Protein AF-A0A3F3I5J6-F1 (afdb_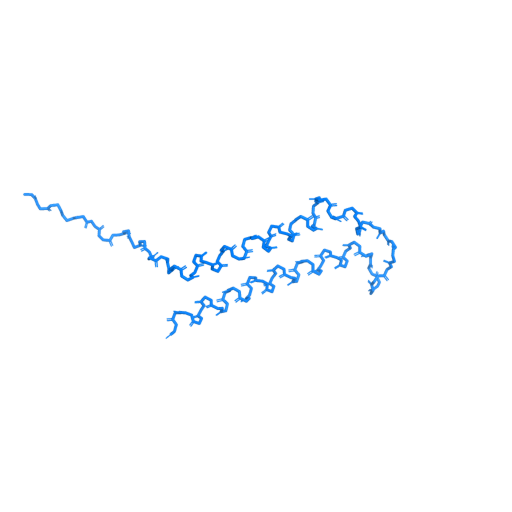monomer_lite)

pLDDT: mean 80.24, std 12.53, range [44.16, 95.69]

Structure (mmCIF, N/CA/C/O backbone):
data_AF-A0A3F3I5J6-F1
#
_entry.id   AF-A0A3F3I5J6-F1
#
loop_
_atom_site.group_PDB
_atom_site.id
_atom_site.type_symbol
_atom_site.label_atom_id
_atom_site.label_alt_id
_atom_site.label_comp_id
_atom_site.label_asym_id
_atom_site.label_entity_id
_atom_site.label_seq_id
_atom_site.pdbx_PDB_ins_code
_atom_site.Cartn_x
_atom_site.Cartn_y
_atom_site.Cartn_z
_atom_site.occupancy
_atom_site.B_iso_or_equiv
_atom_site.auth_seq_id
_atom_site.auth_comp_id
_atom_site.auth_asym_id
_atom_site.auth_atom_id
_atom_site.pdbx_PDB_model_num
ATOM 1 N N . MET A 1 1 ? -53.276 17.068 18.582 1.00 44.16 1 MET A N 1
ATOM 2 C CA . MET A 1 1 ? -52.499 16.657 17.390 1.00 44.16 1 MET A CA 1
ATOM 3 C C . MET A 1 1 ? -51.187 16.072 17.883 1.00 44.16 1 MET A C 1
ATOM 5 O O . MET A 1 1 ? -50.416 16.794 18.495 1.00 44.16 1 MET A O 1
ATOM 9 N N . ASN A 1 2 ? -51.012 14.754 17.765 1.00 47.69 2 ASN A N 1
ATOM 10 C CA . ASN A 1 2 ? -49.895 14.026 18.370 1.00 47.69 2 ASN A CA 1
ATOM 11 C C . ASN A 1 2 ? -48.841 13.766 17.280 1.00 47.69 2 ASN A C 1
ATOM 13 O O . ASN A 1 2 ? -49.062 12.933 16.400 1.00 47.69 2 ASN A O 1
ATOM 17 N N . ASN A 1 3 ? -47.739 14.518 17.295 1.00 63.41 3 ASN A N 1
ATOM 18 C CA . ASN A 1 3 ? -46.676 14.414 16.293 1.00 63.41 3 ASN A CA 1
ATOM 19 C C . ASN A 1 3 ? -45.805 13.184 16.588 1.00 63.41 3 ASN A C 1
ATOM 21 O O . ASN A 1 3 ? -44.817 13.270 17.315 1.00 63.41 3 ASN A O 1
ATOM 25 N N . LYS A 1 4 ? -46.168 12.025 16.024 1.00 62.38 4 LYS A N 1
ATOM 26 C CA . LYS A 1 4 ? -45.280 10.855 15.983 1.00 62.38 4 LYS A CA 1
ATOM 27 C C . LYS A 1 4 ? -44.195 11.104 14.938 1.00 62.38 4 LYS A C 1
ATOM 29 O O . LYS A 1 4 ? -44.438 10.975 13.743 1.00 62.38 4 LYS A O 1
ATOM 34 N N . ILE A 1 5 ? -43.008 11.481 15.397 1.00 70.75 5 ILE A N 1
ATOM 35 C CA . ILE A 1 5 ? -41.804 11.539 14.564 1.00 70.75 5 ILE A CA 1
ATOM 36 C C . ILE A 1 5 ? -41.500 10.099 14.102 1.00 70.75 5 ILE A C 1
ATOM 38 O O . ILE A 1 5 ? -41.409 9.210 14.953 1.00 70.75 5 ILE A O 1
ATOM 42 N N . PRO A 1 6 ? -41.396 9.820 12.789 1.00 63.78 6 PRO A N 1
ATOM 43 C CA . PRO A 1 6 ? -41.115 8.474 12.308 1.00 63.78 6 PRO A CA 1
ATOM 44 C C . PRO A 1 6 ? -39.686 8.064 12.683 1.00 63.78 6 PRO A C 1
ATOM 46 O O . PRO A 1 6 ? -38.719 8.753 12.357 1.00 63.78 6 PRO A O 1
ATOM 49 N N . ASN A 1 7 ? -39.560 6.906 13.336 1.00 60.19 7 ASN A N 1
ATOM 50 C CA . ASN A 1 7 ? -38.304 6.234 13.693 1.00 60.19 7 ASN A CA 1
ATOM 51 C C . ASN A 1 7 ? -37.596 5.657 12.445 1.00 60.19 7 ASN A C 1
ATOM 53 O O . ASN A 1 7 ? -37.312 4.467 12.376 1.00 60.19 7 ASN A O 1
ATOM 57 N N . GLY A 1 8 ? -37.388 6.482 11.415 1.00 61.12 8 GLY A N 1
ATOM 58 C CA . GLY A 1 8 ? -36.802 6.089 10.127 1.00 61.12 8 GLY A CA 1
ATOM 59 C C . GLY A 1 8 ? -35.345 6.511 9.944 1.00 61.12 8 GLY A C 1
ATOM 60 O O . GLY A 1 8 ? -34.704 6.111 8.979 1.00 61.12 8 GLY A O 1
ATOM 61 N N . LEU A 1 9 ? -34.791 7.294 10.869 1.00 63.47 9 LEU A N 1
ATOM 62 C CA . LEU A 1 9 ? -33.375 7.647 10.874 1.00 63.47 9 LEU A CA 1
ATOM 63 C C . LEU A 1 9 ? -32.649 6.722 11.849 1.00 63.47 9 LEU A C 1
ATOM 65 O O . LEU A 1 9 ? -32.220 7.138 12.923 1.00 63.47 9 LEU A O 1
ATOM 69 N N . VAL A 1 10 ? -32.521 5.447 11.466 1.00 62.56 10 VAL A N 1
ATOM 70 C CA . VAL A 1 10 ? -31.557 4.527 12.081 1.00 62.56 10 VAL A CA 1
ATOM 71 C C . VAL A 1 10 ? -30.168 5.014 11.670 1.00 62.56 10 VAL A C 1
ATOM 73 O O . VAL A 1 10 ? -29.514 4.470 10.784 1.00 62.56 10 VAL A O 1
ATOM 76 N N . PHE A 1 11 ? -29.706 6.098 12.295 1.00 58.31 11 PHE A N 1
ATOM 77 C CA . PHE A 1 11 ? -28.282 6.347 12.405 1.00 58.31 11 PHE A CA 1
ATOM 78 C C . PHE A 1 11 ? -27.755 5.199 13.249 1.00 58.31 11 PHE A C 1
ATOM 80 O O . PHE A 1 11 ? -27.810 5.252 14.475 1.00 58.31 11 PHE A O 1
ATOM 87 N N . SER A 1 12 ? -27.303 4.133 12.584 1.00 58.72 12 SER A N 1
ATOM 88 C CA . SER A 1 12 ? -26.442 3.130 13.195 1.00 58.72 12 SER A CA 1
ATOM 89 C C . SER A 1 12 ? -25.392 3.911 13.967 1.00 58.72 12 SER A C 1
ATOM 91 O O . SER A 1 12 ? -24.564 4.592 13.353 1.00 58.72 12 SER A O 1
ATOM 93 N N . SER A 1 13 ? -25.502 3.916 15.296 1.00 54.47 13 SER A N 1
ATOM 94 C CA . SER A 1 13 ? -24.579 4.620 16.173 1.00 54.47 13 SER A CA 1
ATOM 95 C C . SER A 1 13 ? -23.221 3.991 15.910 1.00 54.47 13 SER A C 1
ATOM 97 O O . SER A 1 13 ? -22.937 2.893 16.383 1.00 54.47 13 SER A O 1
ATOM 99 N N . ARG A 1 14 ? -22.435 4.597 15.008 1.00 57.69 14 ARG A N 1
ATOM 100 C CA . ARG A 1 14 ? -21.140 4.052 14.601 1.00 57.69 14 ARG A CA 1
ATOM 101 C C . ARG A 1 14 ? -20.342 3.891 15.879 1.00 57.69 14 ARG A C 1
ATOM 103 O O . ARG A 1 14 ? -20.081 4.889 16.554 1.00 57.69 14 ARG A O 1
ATOM 110 N N . SER A 1 15 ? -19.967 2.654 16.201 1.00 65.38 15 SER A N 1
ATOM 111 C CA . SER A 1 15 ? -19.226 2.388 17.427 1.00 65.38 15 SER A CA 1
ATOM 112 C C . SER A 1 15 ? -17.978 3.291 17.456 1.00 65.38 15 SER A C 1
ATOM 114 O O . SER A 1 15 ? -17.307 3.485 16.428 1.00 65.38 15 SER A O 1
ATOM 116 N N . PRO A 1 16 ? -17.630 3.886 18.610 1.00 67.75 16 PRO A N 1
ATOM 117 C CA . PRO A 1 16 ? -16.433 4.717 18.716 1.00 67.75 16 PRO A CA 1
ATOM 118 C C . PRO A 1 16 ? -15.155 3.931 18.367 1.00 67.75 16 PRO A C 1
ATOM 120 O O . PRO A 1 16 ? -14.164 4.530 17.941 1.00 67.75 16 PRO A O 1
ATOM 123 N N . LYS A 1 17 ? -15.180 2.593 18.481 1.00 70.06 17 LYS A N 1
ATOM 124 C CA . LYS A 1 17 ? -14.093 1.686 18.080 1.00 70.06 17 LYS A CA 1
ATOM 125 C C . LYS A 1 17 ? -13.904 1.664 16.561 1.00 70.06 17 LYS A C 1
ATOM 127 O O . LYS A 1 17 ? -12.782 1.851 16.084 1.00 70.06 17 LYS A O 1
ATOM 132 N N . ARG A 1 18 ? -14.997 1.580 15.797 1.00 73.38 18 ARG A N 1
ATOM 133 C CA . ARG A 1 18 ? -14.989 1.635 14.328 1.00 73.38 18 ARG A CA 1
ATOM 134 C C . ARG A 1 18 ? -14.435 2.955 13.795 1.00 73.38 18 ARG A C 1
ATOM 136 O O . ARG A 1 18 ? -13.650 2.965 12.848 1.00 73.38 18 ARG A O 1
ATOM 143 N N . ARG A 1 19 ? -14.757 4.079 14.452 1.00 75.44 19 ARG A N 1
ATOM 144 C CA . ARG A 1 19 ? -14.202 5.404 14.106 1.00 75.44 19 ARG A CA 1
ATOM 145 C C . ARG A 1 19 ? -12.682 5.466 14.299 1.00 75.44 19 ARG A C 1
ATOM 147 O O . ARG A 1 19 ? -11.994 5.988 13.426 1.00 75.44 19 ARG A O 1
ATOM 154 N N . LYS A 1 20 ? -12.151 4.909 15.397 1.00 78.75 20 LYS A N 1
ATOM 155 C CA . LYS A 1 20 ? -10.696 4.835 15.640 1.00 78.75 20 LYS A CA 1
ATOM 156 C C . LYS A 1 20 ? -9.986 3.969 14.595 1.00 78.75 20 LYS A C 1
ATOM 158 O O . LYS A 1 20 ? -8.924 4.344 14.117 1.00 78.75 20 LYS A O 1
ATOM 163 N N . ARG A 1 21 ? -10.589 2.847 14.194 1.00 78.19 21 ARG A N 1
ATOM 164 C CA . ARG A 1 21 ? -10.039 1.958 13.154 1.00 78.19 21 ARG A CA 1
ATOM 165 C C . ARG A 1 21 ? -10.059 2.600 11.768 1.00 78.19 21 ARG A C 1
ATOM 167 O O . ARG A 1 21 ? -9.063 2.528 11.056 1.00 78.19 21 ARG A O 1
ATOM 174 N N . ALA A 1 22 ? -11.143 3.290 11.411 1.00 82.50 22 ALA A N 1
ATOM 175 C CA . ALA A 1 22 ? -11.211 4.061 10.170 1.00 82.50 22 ALA A CA 1
ATOM 176 C C . A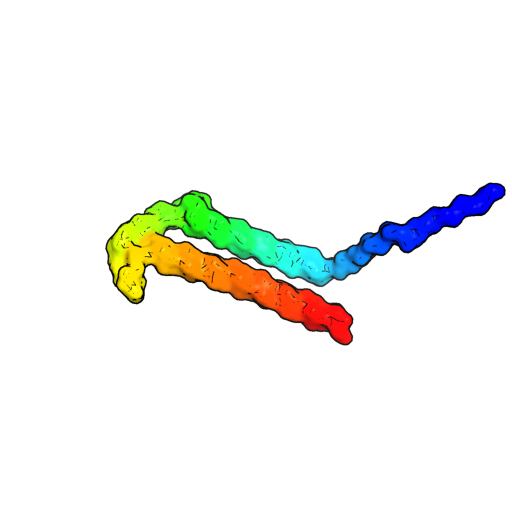LA A 1 22 ? -10.141 5.164 10.133 1.00 82.50 22 ALA A C 1
ATOM 178 O O . ALA A 1 22 ? -9.517 5.381 9.098 1.00 82.50 22 ALA A O 1
ATOM 179 N N . PHE A 1 23 ? -9.863 5.800 11.276 1.00 85.75 23 PHE A N 1
ATOM 180 C CA . PHE A 1 23 ? -8.792 6.790 11.398 1.00 85.75 23 PHE A CA 1
ATOM 181 C C . PHE A 1 23 ? -7.390 6.205 11.152 1.00 85.75 23 PHE A C 1
ATOM 183 O O . PHE A 1 23 ? -6.498 6.942 10.757 1.00 85.75 23 PHE A O 1
ATOM 190 N N . ILE A 1 24 ? -7.194 4.894 11.339 1.00 87.69 24 ILE A N 1
ATOM 191 C CA . ILE A 1 24 ? -5.944 4.188 11.005 1.00 87.69 24 ILE A CA 1
ATOM 192 C C . ILE A 1 24 ? -5.937 3.739 9.535 1.00 87.69 24 ILE A C 1
ATOM 194 O O . ILE A 1 24 ? -4.912 3.830 8.869 1.00 87.69 24 ILE A O 1
ATOM 198 N N . LEU A 1 25 ? -7.070 3.281 8.998 1.00 90.31 25 LEU A N 1
ATOM 199 C CA . LEU A 1 25 ? -7.163 2.807 7.613 1.00 90.31 25 LEU A CA 1
ATOM 200 C C . LEU A 1 25 ? -6.993 3.939 6.588 1.00 90.31 25 LEU A C 1
ATOM 202 O O . LEU A 1 25 ? -6.280 3.774 5.600 1.00 90.31 25 LEU A O 1
ATOM 206 N N . VAL A 1 26 ? -7.624 5.092 6.824 1.00 91.38 26 VAL A N 1
ATOM 207 C CA . VAL A 1 26 ? -7.557 6.251 5.920 1.00 91.38 26 VAL A CA 1
ATOM 208 C C . VAL A 1 26 ? -6.113 6.671 5.606 1.00 91.38 26 VAL A C 1
ATOM 210 O O . VAL A 1 26 ? -5.781 6.716 4.423 1.00 91.38 26 VAL A O 1
ATOM 213 N N . PRO A 1 27 ? -5.220 6.927 6.585 1.00 93.31 27 PRO A N 1
ATOM 214 C CA . PRO A 1 27 ? -3.846 7.313 6.282 1.00 93.31 27 PRO A CA 1
ATOM 215 C C . PRO A 1 27 ? -3.058 6.208 5.568 1.00 93.31 27 PRO A C 1
ATOM 217 O O . PRO A 1 27 ? -2.228 6.533 4.726 1.00 93.31 27 PRO A O 1
ATOM 220 N N . ILE A 1 28 ? -3.336 4.922 5.825 1.00 91.12 28 ILE A N 1
ATOM 221 C CA . ILE A 1 28 ? -2.702 3.809 5.095 1.00 91.12 28 ILE A CA 1
ATOM 222 C C . ILE A 1 28 ? -3.078 3.860 3.611 1.00 91.12 28 ILE A C 1
ATOM 224 O O . ILE A 1 28 ? -2.206 3.780 2.749 1.00 91.12 28 ILE A O 1
ATOM 228 N N . LEU A 1 29 ? -4.363 4.035 3.297 1.00 91.12 29 LEU A N 1
ATOM 229 C CA . LEU A 1 29 ? -4.822 4.139 1.910 1.00 91.12 29 LEU A CA 1
ATOM 230 C C . LEU A 1 29 ? -4.278 5.392 1.221 1.00 91.12 29 LEU A C 1
ATOM 232 O O . LEU A 1 29 ? -3.862 5.322 0.068 1.00 91.12 29 LEU A O 1
ATOM 236 N N . VAL A 1 30 ? -4.238 6.522 1.929 1.00 92.50 30 VAL A N 1
ATOM 237 C CA . VAL A 1 30 ? -3.636 7.759 1.415 1.00 92.50 30 VAL A CA 1
ATOM 238 C C . VAL A 1 30 ? -2.153 7.549 1.113 1.00 92.50 30 VAL A C 1
ATOM 240 O O . VAL A 1 30 ? -1.695 7.932 0.041 1.00 92.50 30 VAL A O 1
ATOM 243 N N . LEU A 1 31 ? -1.410 6.882 1.998 1.00 92.38 31 LEU A N 1
ATOM 244 C CA . LEU A 1 31 ? 0.003 6.573 1.786 1.00 92.38 31 LEU A CA 1
ATOM 245 C C . LEU A 1 31 ? 0.214 5.687 0.552 1.00 92.38 31 LEU A C 1
ATOM 247 O O . LEU A 1 31 ? 1.114 5.953 -0.238 1.00 92.38 31 LEU A O 1
ATOM 251 N N . ILE A 1 32 ? -0.660 4.704 0.326 1.00 90.94 32 ILE A N 1
ATOM 252 C CA . ILE A 1 32 ? -0.630 3.875 -0.888 1.00 90.94 32 ILE A CA 1
ATOM 253 C C . ILE A 1 32 ? -0.860 4.725 -2.148 1.00 90.94 32 ILE A C 1
ATOM 255 O O . ILE A 1 32 ? -0.158 4.546 -3.140 1.00 90.94 32 ILE A O 1
ATOM 259 N N . GLN A 1 33 ? -1.786 5.688 -2.118 1.00 89.06 33 GLN A N 1
ATOM 260 C CA . GLN A 1 33 ? -2.006 6.587 -3.260 1.00 89.06 33 GLN A CA 1
ATOM 261 C C . GLN A 1 33 ? -0.798 7.491 -3.529 1.00 89.06 33 GLN A C 1
ATOM 263 O O . GLN A 1 33 ? -0.399 7.683 -4.677 1.00 89.06 33 GLN A O 1
ATOM 268 N N . ILE A 1 34 ? -0.158 7.988 -2.471 1.00 90.62 34 ILE A N 1
ATOM 269 C CA . ILE A 1 34 ? 1.087 8.761 -2.562 1.00 90.62 34 ILE A CA 1
ATOM 270 C C . ILE A 1 34 ? 2.218 7.899 -3.162 1.00 90.62 34 ILE A C 1
ATOM 272 O O . ILE A 1 34 ? 2.998 8.389 -3.984 1.00 90.62 34 ILE A O 1
ATOM 276 N N . CYS A 1 35 ? 2.269 6.605 -2.817 1.00 87.94 35 CYS A N 1
ATOM 277 C CA . CYS A 1 35 ? 3.176 5.614 -3.406 1.00 87.94 35 CYS A CA 1
ATOM 278 C C . CYS A 1 35 ? 2.955 5.372 -4.909 1.00 87.94 35 CYS A C 1
ATOM 280 O O . CYS A 1 35 ? 3.903 4.977 -5.592 1.00 87.94 35 CYS A O 1
ATOM 282 N N . LEU A 1 36 ? 1.737 5.599 -5.412 1.00 86.62 36 LEU A N 1
ATOM 283 C CA . LEU A 1 36 ? 1.321 5.292 -6.785 1.00 86.62 36 LEU A CA 1
ATOM 284 C C . LEU A 1 36 ? 1.286 6.498 -7.731 1.00 86.62 36 LEU A C 1
ATOM 286 O O . LEU A 1 36 ? 1.435 6.309 -8.933 1.00 86.62 36 LEU A O 1
ATOM 290 N N . ILE A 1 37 ? 1.086 7.716 -7.223 1.00 86.62 37 ILE A N 1
ATOM 291 C CA . ILE A 1 37 ? 0.887 8.909 -8.063 1.00 86.62 37 ILE A CA 1
ATOM 292 C C . ILE A 1 37 ? 2.124 9.813 -8.022 1.00 86.62 37 ILE A C 1
ATOM 294 O O . ILE A 1 37 ? 2.919 9.855 -8.957 1.00 86.62 37 ILE A O 1
ATOM 298 N N . TRP A 1 38 ? 2.299 10.553 -6.933 1.00 82.00 38 TRP A N 1
ATOM 299 C CA . TRP A 1 38 ? 3.403 11.482 -6.709 1.00 82.00 38 TRP A CA 1
ATOM 300 C C . TRP A 1 38 ? 3.458 11.769 -5.202 1.00 82.00 38 TRP A C 1
ATOM 302 O O . TRP A 1 38 ? 2.393 11.897 -4.591 1.00 82.00 38 TRP A O 1
ATOM 312 N N . PRO A 1 39 ? 4.645 11.834 -4.567 1.00 83.56 39 PRO A N 1
ATOM 313 C CA . PRO A 1 39 ? 5.991 11.991 -5.129 1.00 83.56 39 PRO A CA 1
ATOM 314 C C . PRO A 1 39 ? 6.816 10.699 -5.230 1.00 83.56 39 PRO A C 1
ATOM 316 O O . PRO A 1 39 ? 7.964 10.741 -5.663 1.00 83.56 39 PRO A O 1
ATOM 319 N N . VAL A 1 40 ? 6.270 9.553 -4.821 1.00 84.50 40 VAL A N 1
ATOM 320 C CA . VAL A 1 40 ? 7.060 8.322 -4.649 1.00 84.50 40 VAL A CA 1
ATOM 321 C C . VAL A 1 40 ? 7.150 7.500 -5.933 1.00 84.50 40 VAL A C 1
ATOM 323 O O . VAL A 1 40 ? 8.195 6.915 -6.203 1.00 84.50 40 VAL A O 1
ATOM 326 N N . TYR A 1 41 ? 6.097 7.478 -6.754 1.00 80.25 41 TYR A N 1
ATOM 327 C CA . TYR A 1 41 ? 6.067 6.677 -7.983 1.00 80.25 41 TYR A CA 1
ATOM 328 C C . TYR A 1 41 ? 7.259 6.918 -8.935 1.00 80.25 41 TYR A C 1
ATOM 330 O O . TYR A 1 41 ? 7.829 5.932 -9.410 1.00 80.25 41 TYR A O 1
ATOM 338 N N . PRO A 1 42 ? 7.727 8.166 -9.170 1.00 82.69 42 PRO A N 1
ATOM 339 C CA . PRO A 1 42 ? 8.910 8.420 -9.995 1.00 82.69 42 PRO A CA 1
ATOM 340 C C . PRO A 1 42 ? 10.168 7.667 -9.540 1.00 82.69 42 PRO A C 1
ATOM 342 O O . PRO A 1 42 ? 10.963 7.266 -10.388 1.00 82.69 42 PRO A O 1
ATOM 345 N N . LEU A 1 43 ? 10.325 7.404 -8.235 1.00 82.06 43 LEU A N 1
ATOM 346 C CA . LEU A 1 43 ? 11.469 6.663 -7.684 1.00 82.06 43 LEU A CA 1
ATOM 347 C C . LEU A 1 43 ? 11.504 5.204 -8.164 1.00 82.06 43 LEU A C 1
ATOM 349 O O . LEU A 1 43 ? 12.578 4.626 -8.293 1.00 82.06 43 LEU A O 1
ATOM 353 N N . MET A 1 44 ? 10.337 4.626 -8.459 1.00 79.44 44 MET A N 1
ATOM 354 C CA . MET A 1 44 ? 10.173 3.248 -8.941 1.00 79.44 44 MET A CA 1
ATOM 355 C C . MET A 1 44 ? 9.802 3.190 -10.430 1.00 79.44 44 MET A C 1
ATOM 357 O O . MET A 1 44 ? 9.492 2.122 -10.952 1.00 79.44 44 MET A O 1
ATOM 361 N N . SER A 1 45 ? 9.857 4.325 -11.138 1.00 77.69 45 SER A N 1
ATOM 362 C CA . SER A 1 45 ? 9.491 4.426 -12.560 1.00 77.69 45 SER A CA 1
ATOM 363 C C . SER A 1 45 ? 10.516 3.804 -13.516 1.00 77.69 45 SER A C 1
ATOM 365 O O . SER A 1 45 ? 10.276 3.731 -14.722 1.00 77.69 45 SER A O 1
ATOM 367 N N . SER A 1 46 ? 11.654 3.334 -12.997 1.00 77.25 46 SER A N 1
ATOM 368 C CA . SER A 1 46 ? 12.702 2.728 -13.812 1.00 77.25 46 SER A CA 1
ATOM 369 C C . SER A 1 46 ? 12.203 1.445 -14.488 1.00 77.25 46 SER A C 1
ATOM 371 O O . SER A 1 46 ? 11.755 0.503 -13.834 1.00 77.25 46 SER A O 1
ATOM 373 N N . ALA A 1 47 ? 12.324 1.387 -15.817 1.00 72.25 47 ALA A N 1
ATOM 374 C CA . ALA A 1 47 ? 11.934 0.226 -16.624 1.00 72.25 47 ALA A CA 1
ATOM 375 C C . ALA A 1 47 ? 12.857 -0.995 -16.425 1.00 72.25 47 ALA A C 1
ATOM 377 O O . ALA A 1 47 ? 12.520 -2.108 -16.829 1.00 72.25 47 ALA A O 1
ATOM 378 N N . LYS A 1 48 ? 14.028 -0.790 -15.810 1.00 79.75 48 LYS A N 1
ATOM 379 C CA . LYS A 1 48 ? 14.983 -1.833 -15.414 1.00 79.75 48 LYS A CA 1
ATOM 380 C C . LYS A 1 48 ? 15.267 -1.697 -13.911 1.00 79.75 48 LYS A C 1
ATOM 382 O O . LYS A 1 48 ? 15.400 -0.560 -13.452 1.00 79.75 48 LYS A O 1
ATOM 387 N N . PRO A 1 49 ? 15.425 -2.792 -13.149 1.00 83.88 49 PRO A N 1
ATOM 388 C CA . PRO A 1 49 ? 15.457 -4.200 -13.562 1.00 83.88 49 PRO A CA 1
ATOM 389 C C . PRO A 1 49 ? 14.069 -4.803 -13.840 1.00 83.88 49 PRO A C 1
ATOM 391 O O . PRO A 1 49 ? 13.042 -4.257 -13.443 1.00 83.88 49 PRO A O 1
ATOM 394 N N . LEU A 1 50 ? 14.057 -5.949 -14.527 1.00 82.25 50 LEU A N 1
ATOM 395 C CA . LEU A 1 50 ? 12.860 -6.771 -14.698 1.00 82.25 50 LEU A CA 1
ATOM 396 C C . LEU A 1 50 ? 12.715 -7.691 -13.481 1.00 82.25 50 LEU A C 1
ATOM 398 O O . LEU A 1 50 ? 13.603 -8.493 -13.199 1.00 82.25 50 LEU A O 1
ATOM 402 N N . VAL A 1 51 ? 11.596 -7.589 -12.773 1.00 82.69 51 VAL A N 1
ATOM 403 C CA . VAL A 1 51 ? 11.227 -8.463 -11.655 1.00 82.69 51 VAL A CA 1
ATOM 404 C C . VAL A 1 51 ? 10.204 -9.458 -12.188 1.00 82.69 51 VAL A C 1
ATOM 406 O O . VAL A 1 51 ? 9.198 -9.037 -12.734 1.00 82.69 51 VAL A O 1
ATOM 409 N N . LEU A 1 52 ? 10.449 -10.769 -12.089 1.00 82.94 52 LEU A N 1
ATOM 410 C CA . LEU A 1 52 ? 9.528 -11.808 -12.599 1.00 82.94 52 LEU A CA 1
ATOM 411 C C . LEU A 1 52 ? 9.135 -11.644 -14.089 1.00 82.94 52 LEU A C 1
ATOM 413 O O . LEU A 1 52 ? 8.050 -12.04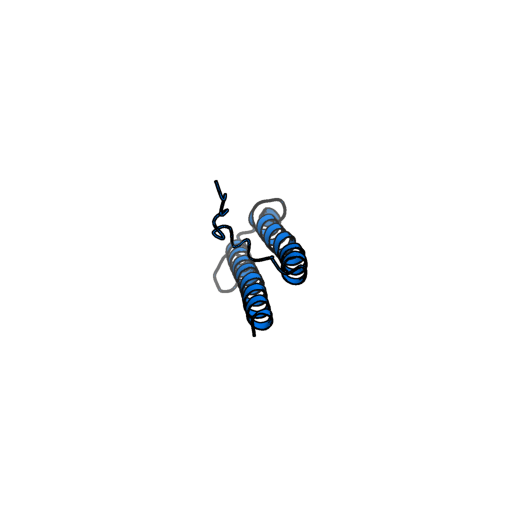5 -14.499 1.00 82.94 52 LEU A O 1
ATOM 417 N N . GLY A 1 53 ? 10.003 -11.037 -14.905 1.00 83.31 53 GLY A N 1
ATOM 418 C CA . GLY A 1 53 ? 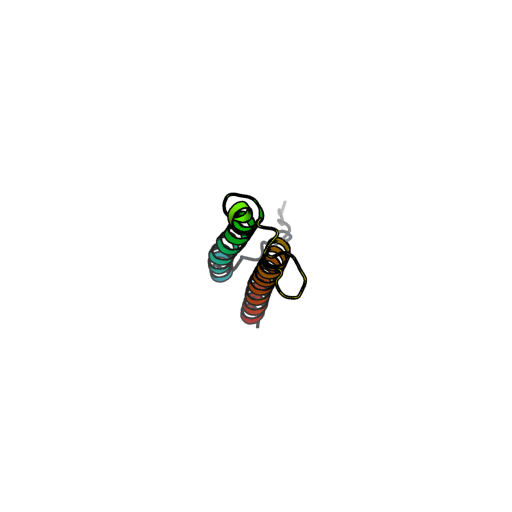9.731 -10.767 -16.324 1.00 83.31 53 GLY A CA 1
ATOM 419 C C . GLY A 1 53 ? 8.933 -9.487 -16.603 1.00 83.31 53 GLY A C 1
ATOM 420 O O . GLY A 1 53 ? 8.663 -9.192 -17.764 1.00 83.31 53 GLY A O 1
ATOM 421 N N . LEU A 1 54 ? 8.601 -8.700 -15.575 1.00 84.88 54 LEU A N 1
ATOM 422 C CA . LEU A 1 54 ? 7.867 -7.437 -15.682 1.00 84.88 54 LEU A CA 1
ATOM 423 C C . LEU A 1 54 ? 8.712 -6.242 -15.194 1.00 84.88 54 LEU A C 1
ATOM 425 O O . LEU A 1 54 ? 9.570 -6.412 -14.325 1.00 84.88 54 LEU A O 1
ATOM 429 N N . PRO A 1 55 ? 8.533 -5.031 -15.759 1.00 87.75 55 PRO A N 1
ATOM 430 C CA . PRO A 1 55 ? 9.244 -3.842 -15.289 1.00 87.75 55 PRO A CA 1
ATOM 431 C C . PRO A 1 55 ? 8.989 -3.592 -13.799 1.00 87.75 55 PRO A C 1
ATOM 433 O O . PRO A 1 55 ? 7.867 -3.777 -13.323 1.00 87.75 55 PRO A O 1
ATOM 436 N N . LEU A 1 56 ? 10.014 -3.133 -13.073 1.00 86.12 56 LEU A N 1
ATOM 437 C CA . LEU A 1 56 ? 9.928 -2.826 -11.638 1.00 86.12 56 LEU A CA 1
ATOM 438 C C . LEU A 1 56 ? 8.726 -1.928 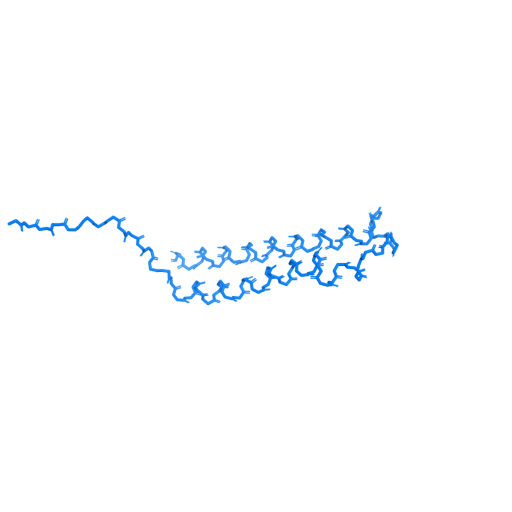-11.293 1.00 86.12 56 LEU A C 1
ATOM 440 O O . LEU A 1 56 ? 8.065 -2.149 -10.279 1.00 86.12 56 LEU A O 1
ATOM 444 N N . SER A 1 57 ? 8.403 -0.966 -12.160 1.00 85.50 57 SER A N 1
ATOM 445 C CA . SER A 1 57 ? 7.246 -0.080 -11.999 1.00 85.50 57 SER A CA 1
ATOM 446 C C . SER A 1 57 ? 5.920 -0.840 -11.906 1.00 85.50 57 SER A C 1
ATOM 448 O O . SER A 1 57 ? 5.106 -0.557 -11.030 1.00 85.50 57 SER A O 1
ATOM 450 N N . PHE A 1 58 ? 5.711 -1.852 -12.753 1.00 87.62 58 PHE A N 1
ATOM 451 C CA . PHE A 1 58 ? 4.505 -2.681 -12.722 1.00 87.62 58 PHE A CA 1
ATOM 452 C C . PHE A 1 58 ? 4.450 -3.553 -11.474 1.00 87.62 58 PHE A C 1
ATOM 454 O O . PHE A 1 58 ? 3.402 -3.637 -10.835 1.00 87.62 58 PHE A O 1
ATOM 461 N N . PHE A 1 59 ? 5.578 -4.161 -11.096 1.00 89.88 59 PHE A N 1
ATOM 462 C CA . PHE A 1 59 ? 5.666 -4.935 -9.859 1.00 89.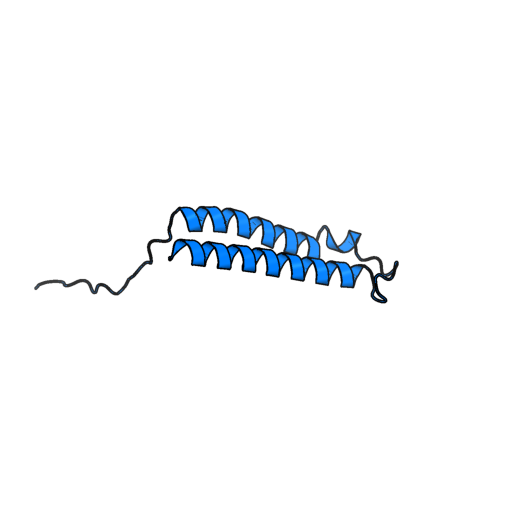88 59 PHE A CA 1
ATOM 463 C C . PHE A 1 59 ? 5.264 -4.090 -8.644 1.00 89.88 59 PHE A C 1
ATOM 465 O O . PHE A 1 59 ? 4.465 -4.526 -7.815 1.00 89.88 59 PHE A O 1
ATOM 472 N N . TRP A 1 60 ? 5.775 -2.859 -8.572 1.00 89.06 60 TRP A N 1
ATOM 473 C CA . TRP A 1 60 ? 5.476 -1.917 -7.500 1.00 89.06 60 TRP A CA 1
ATOM 474 C C . TRP A 1 60 ? 3.985 -1.581 -7.413 1.00 89.06 60 TRP A C 1
ATOM 476 O O . TRP A 1 60 ? 3.406 -1.624 -6.327 1.00 89.06 60 TRP A O 1
ATOM 486 N N . VAL A 1 61 ? 3.340 -1.306 -8.553 1.00 89.94 61 VAL A N 1
ATOM 487 C CA . VAL A 1 61 ? 1.897 -1.025 -8.601 1.00 89.94 61 VAL A CA 1
ATOM 488 C C . VAL A 1 61 ? 1.091 -2.220 -8.095 1.00 89.94 61 VAL A C 1
ATOM 490 O O . VAL A 1 61 ? 0.210 -2.051 -7.253 1.00 89.94 61 VAL A O 1
ATOM 493 N N . ILE A 1 62 ? 1.418 -3.432 -8.552 1.00 92.44 62 ILE A N 1
ATOM 494 C CA . ILE A 1 62 ? 0.736 -4.661 -8.121 1.00 92.44 62 ILE A CA 1
ATOM 495 C C . ILE A 1 62 ? 0.897 -4.865 -6.611 1.00 92.44 62 ILE A C 1
ATOM 497 O O . ILE A 1 62 ? -0.086 -5.130 -5.921 1.00 92.44 62 ILE A O 1
ATOM 501 N N . LEU A 1 63 ? 2.108 -4.687 -6.078 1.00 91.88 63 LEU A N 1
ATOM 502 C CA . LEU A 1 63 ? 2.379 -4.799 -4.645 1.00 91.88 63 LEU A CA 1
ATOM 503 C C . LEU A 1 63 ? 1.517 -3.819 -3.838 1.00 91.88 63 LEU A C 1
ATOM 505 O O . LEU A 1 63 ? 0.881 -4.215 -2.862 1.00 91.88 63 LEU A O 1
ATOM 509 N N . MET A 1 64 ? 1.436 -2.561 -4.273 1.00 92.88 64 MET A N 1
ATOM 510 C CA . MET A 1 64 ? 0.619 -1.528 -3.628 1.00 92.88 64 MET A CA 1
ATOM 511 C C . MET A 1 64 ? -0.884 -1.848 -3.667 1.00 92.88 64 MET A C 1
ATOM 513 O O . MET A 1 64 ? -1.591 -1.606 -2.685 1.00 92.88 64 MET A O 1
ATOM 517 N N . VAL A 1 65 ? -1.374 -2.450 -4.755 1.00 93.38 65 VAL A N 1
ATOM 518 C CA . VAL A 1 65 ? -2.756 -2.952 -4.853 1.00 93.38 65 VAL A CA 1
ATOM 519 C C . VAL A 1 65 ? -2.993 -4.118 -3.889 1.00 93.38 65 VAL A C 1
ATOM 521 O O . VAL A 1 65 ? -3.987 -4.127 -3.165 1.00 93.38 65 VAL A O 1
ATOM 524 N N . CYS A 1 66 ? -2.067 -5.074 -3.803 1.00 95.69 66 CYS A N 1
ATOM 525 C CA . CYS A 1 66 ? -2.157 -6.164 -2.830 1.00 95.69 66 CYS A CA 1
ATOM 526 C C . CYS A 1 66 ? -2.167 -5.634 -1.385 1.00 95.69 66 CYS A C 1
ATOM 528 O O . CYS A 1 66 ? -2.940 -6.115 -0.550 1.00 95.69 66 CYS A O 1
ATOM 530 N N . CYS A 1 67 ? -1.360 -4.613 -1.082 1.00 94.06 67 CYS A N 1
ATOM 531 C CA . CYS A 1 67 ? -1.359 -3.944 0.218 1.00 94.06 67 CYS A CA 1
ATOM 532 C C . CYS A 1 67 ? -2.695 -3.255 0.529 1.00 94.06 67 CYS A C 1
ATOM 534 O O . CYS A 1 67 ? -3.202 -3.411 1.642 1.00 94.06 67 CYS A O 1
ATOM 536 N N . SER A 1 68 ? -3.291 -2.527 -0.423 1.00 92.19 68 SER A N 1
ATOM 537 C CA . SER A 1 68 ? -4.573 -1.839 -0.199 1.00 92.19 68 SER A CA 1
ATOM 538 C C . SER A 1 68 ? -5.711 -2.830 0.025 1.00 92.19 68 SER A C 1
ATOM 540 O O . SER A 1 68 ? -6.494 -2.672 0.965 1.00 92.19 68 SER A O 1
ATOM 542 N N . PHE A 1 69 ? -5.742 -3.901 -0.768 1.00 94.25 69 PHE A N 1
ATOM 543 C CA . PHE A 1 69 ? -6.689 -4.992 -0.594 1.00 94.25 69 PHE A CA 1
ATOM 544 C C . PHE A 1 69 ? -6.529 -5.653 0.777 1.00 94.25 69 PHE A C 1
ATOM 546 O O . PHE A 1 69 ? -7.510 -5.827 1.493 1.00 94.25 69 PHE A O 1
ATOM 553 N N . THR A 1 70 ? -5.295 -5.952 1.192 1.00 94.88 70 THR A N 1
ATOM 554 C CA . THR A 1 70 ? -5.023 -6.563 2.502 1.00 94.88 70 THR A CA 1
ATOM 555 C C . THR A 1 70 ? -5.448 -5.647 3.651 1.00 94.88 70 THR A C 1
ATOM 557 O O . THR A 1 70 ? -6.051 -6.114 4.616 1.00 94.88 70 THR A O 1
ATOM 560 N N . ALA A 1 71 ? -5.191 -4.340 3.553 1.00 91.75 71 ALA A N 1
ATOM 561 C CA . ALA A 1 71 ? -5.617 -3.368 4.558 1.00 91.75 71 ALA A CA 1
ATOM 562 C C . ALA A 1 71 ? -7.148 -3.328 4.702 1.00 91.75 71 ALA A C 1
ATOM 564 O O . ALA A 1 71 ? -7.662 -3.362 5.822 1.00 91.75 71 ALA A O 1
ATOM 565 N N . LEU A 1 72 ? -7.873 -3.315 3.579 1.00 90.81 72 LEU A N 1
ATOM 566 C CA . LEU A 1 72 ? -9.336 -3.372 3.562 1.00 90.81 72 LEU A CA 1
ATOM 567 C C . LEU A 1 72 ? -9.865 -4.707 4.085 1.00 90.81 72 LEU A C 1
ATOM 569 O O . LEU A 1 72 ? -10.792 -4.721 4.888 1.00 90.81 72 LEU A O 1
ATOM 573 N N . PHE A 1 73 ? -9.252 -5.818 3.686 1.00 93.06 73 PHE A N 1
ATOM 574 C CA . PHE A 1 73 ? -9.627 -7.151 4.142 1.00 93.06 73 PHE A CA 1
ATOM 575 C C . PHE A 1 73 ? -9.475 -7.292 5.661 1.00 93.06 73 PHE A C 1
ATOM 577 O O . PHE A 1 73 ? -10.391 -7.748 6.343 1.00 93.06 73 PHE A O 1
ATOM 584 N N . LEU A 1 74 ? -8.345 -6.845 6.218 1.00 90.25 74 LEU A N 1
ATOM 585 C CA . LEU A 1 74 ? -8.115 -6.838 7.663 1.00 90.25 74 LEU A CA 1
ATOM 586 C C . LEU A 1 74 ? -9.082 -5.912 8.398 1.00 90.25 74 LEU A C 1
ATOM 588 O O . LEU A 1 74 ? -9.503 -6.232 9.508 1.00 90.25 74 LEU A O 1
ATOM 592 N N . PHE A 1 75 ? -9.419 -4.768 7.805 1.00 88.75 75 PHE A N 1
ATOM 593 C CA . PHE A 1 75 ? -10.412 -3.864 8.367 1.00 88.75 75 PHE A CA 1
ATOM 594 C C . PHE A 1 75 ? -11.793 -4.514 8.407 1.00 88.75 75 PHE A C 1
ATOM 596 O O . PHE A 1 75 ? -12.411 -4.521 9.464 1.00 88.75 75 PHE A O 1
ATOM 603 N N . PHE A 1 76 ? -12.235 -5.107 7.298 1.00 87.00 76 PHE A N 1
ATOM 604 C CA . PHE A 1 76 ? -13.550 -5.732 7.190 1.00 87.00 76 PHE A CA 1
ATOM 605 C C . PHE A 1 76 ? -13.687 -6.946 8.111 1.00 87.00 76 PHE A C 1
ATOM 607 O O . PHE A 1 76 ? -14.679 -7.071 8.825 1.00 87.00 76 PHE A O 1
ATOM 614 N N . ARG A 1 77 ? -12.655 -7.797 8.173 1.00 88.38 77 ARG A N 1
ATOM 615 C CA . ARG A 1 77 ? -12.642 -8.950 9.081 1.00 88.38 77 ARG A CA 1
ATOM 616 C C . ARG A 1 77 ? -12.764 -8.526 10.543 1.00 88.38 77 ARG A C 1
ATOM 618 O O . ARG A 1 77 ? -13.568 -9.086 11.272 1.00 88.38 77 ARG A O 1
ATOM 625 N N . LYS A 1 78 ? -12.027 -7.491 10.951 1.00 84.56 78 LYS A N 1
ATOM 626 C CA . LYS A 1 78 ? -12.119 -6.944 12.312 1.00 84.56 78 LYS A CA 1
ATOM 627 C C . LYS A 1 78 ? -13.453 -6.250 12.589 1.00 84.56 78 LYS A C 1
ATOM 629 O O . LYS A 1 78 ? -13.849 -6.190 13.746 1.00 84.56 78 LYS A O 1
ATOM 634 N N . ASP A 1 79 ? -14.079 -5.649 11.578 1.00 82.19 79 ASP A N 1
ATOM 635 C CA . ASP A 1 79 ? -15.411 -5.036 11.694 1.00 82.19 79 ASP A CA 1
ATOM 636 C C . ASP A 1 79 ? -16.473 -6.114 11.952 1.00 82.19 79 ASP A C 1
ATOM 638 O O . ASP A 1 79 ? -17.303 -5.936 12.831 1.00 82.19 79 ASP A O 1
ATOM 642 N N . THR A 1 80 ? -16.366 -7.258 11.263 1.00 81.81 80 THR A N 1
ATOM 643 C CA . THR A 1 80 ? -17.268 -8.413 11.437 1.00 81.81 80 THR A CA 1
ATOM 644 C C . THR A 1 80 ? -17.133 -9.028 12.837 1.00 81.81 80 THR A C 1
ATOM 646 O O . THR A 1 80 ? -18.133 -9.250 13.500 1.00 81.81 80 THR A O 1
ATOM 649 N N . GLU A 1 81 ? -15.903 -9.199 13.344 1.00 76.81 81 GLU A N 1
ATOM 650 C CA . GLU A 1 81 ? -15.639 -9.696 14.712 1.00 76.81 81 GLU A CA 1
ATOM 651 C C . GLU A 1 81 ? -16.196 -8.792 15.838 1.00 76.81 81 GLU A C 1
ATOM 653 O O . GLU A 1 81 ? -16.197 -9.205 16.992 1.00 76.81 81 GLU A O 1
ATOM 658 N N . GLU A 1 82 ? -16.593 -7.540 15.561 1.00 67.31 82 GLU A N 1
ATOM 659 C CA . GLU A 1 82 ? -17.232 -6.664 16.563 1.00 67.31 82 GLU A CA 1
ATOM 660 C C . GLU A 1 82 ? -18.770 -6.748 16.560 1.00 67.31 82 GLU A C 1
ATOM 662 O O . GLU A 1 82 ? -19.387 -6.185 17.468 1.00 67.31 82 GLU A O 1
ATOM 667 N N . GLU A 1 83 ? -19.376 -7.382 15.550 1.00 59.94 83 GLU A N 1
ATOM 668 C CA . GLU A 1 83 ? -20.831 -7.581 15.446 1.00 59.94 83 GLU A CA 1
ATOM 669 C C . GLU A 1 83 ? -21.311 -8.918 16.049 1.00 59.94 83 GLU A C 1
ATOM 671 O O . GLU A 1 83 ? -22.499 -9.019 16.363 1.00 59.94 83 GLU A O 1
ATOM 676 N N . ASP A 1 84 ? -20.403 -9.880 16.269 1.00 51.22 84 ASP A N 1
ATOM 677 C CA . ASP A 1 84 ? -20.631 -11.160 16.974 1.00 51.22 84 ASP A CA 1
ATOM 678 C C . ASP A 1 84 ? -20.384 -11.052 18.497 1.00 51.22 84 ASP A C 1
ATOM 680 O O . ASP A 1 84 ? -21.146 -11.682 19.272 1.00 51.22 84 ASP A O 1
#

Sequence (84 aa):
MNNKIPNGLVFSSRSPKRRKRAFILVPILVLIQICLIWPVYPLMSSAKPLVLGLPLSFFWVILMVCCSFTALFLFFRKDTEEED

Radius of gyration: 20.71 Å; chains: 1; bounding box: 68×28×35 Å

Foldseek 3Di:
DDDDDDPPPPPVVCPVVLVVLVVVLVVLLVVLVCCLDDDNLVVQVDQDDQDPNGGSSVVSNVVSVVSNVVSVVVSVVVVVVVVD

Secondary structure (DSSP, 8-state):
------S--------HHHHHHHHHHHHHHHHHHHHHSSSSGGGG----SEETTEEHHHHHHHHHHHHHHHHHHHHHHHHHTTT-